Protein AF-A0AA96TWM5-F1 (afdb_monomer)

Solvent-accessible surface area (backbone atoms only — not comparable to full-atom values): 8538 Å² total; per-residue (Å²): 110,74,65,61,54,49,28,50,55,52,31,58,54,45,39,77,38,91,86,47,78,50,31,70,79,45,23,48,30,29,31,41,29,38,16,49,36,28,21,54,36,11,33,76,62,21,61,69,56,29,51,50,50,54,53,49,55,53,50,46,41,54,53,45,35,68,69,46,68,85,53,100,62,92,66,58,30,54,62,58,49,52,34,46,55,50,17,28,54,54,12,45,66,77,42,39,57,86,52,82,65,57,64,72,60,47,52,54,50,48,53,49,39,29,65,71,29,74,31,40,20,49,39,38,47,83,89,63,48,40,14,27,84,83,71,43,79,52,59,69,79,78,49,63,88,40,49,76,75,65,67,20,79,38,45,36,52,67,80,95

Nearest PDB structures (foldseek):
  8e0m-assembly2_D  TM=3.664E-01  e=4.716E+00  synthetic construct
  4nqf-assembly1_A  TM=2.781E-01  e=8.212E+00  Agrobacterium fabrum str. C58

Mean predicted aligned error: 4.67 Å

pLDDT: mean 90.27, std 11.4, range [46.06, 98.69]

Radius of gyration: 15.62 Å; Cα contacts (8 Å, |Δi|>4): 256; chains: 1; bounding box: 40×32×40 Å

Foldseek 3Di:
DVLLVVLVVVLCVVLPDPLFPSDCQQALSVLLSLLLSLLVCCQPPNLPVSLVVQVVVLVVLVVCLVVCLPPPDDRAAPVSSVQSNQSSVNSSVQHHHVRDDPSVRSSVVSSVCLLVLVGKGWDADPVGFFAAPVRHGDDPVNVRSHRDDRTDIGGSNDDD

Structure (mmCIF, N/CA/C/O backbone):
data_AF-A0AA96TWM5-F1
#
_entry.id   AF-A0AA96TWM5-F1
#
loop_
_atom_site.group_PDB
_atom_site.id
_atom_site.type_symbol
_atom_site.label_atom_id
_atom_site.label_alt_id
_atom_site.label_comp_id
_atom_site.label_asym_id
_atom_site.label_entity_id
_atom_site.label_seq_id
_atom_site.pdbx_PDB_ins_code
_atom_site.Cartn_x
_atom_site.Cartn_y
_atom_site.Cartn_z
_atom_site.occupancy
_atom_site.B_iso_or_equiv
_atom_site.auth_seq_id
_atom_site.auth_comp_id
_atom_site.auth_asym_id
_atom_site.auth_atom_id
_atom_site.pdbx_PDB_model_num
ATOM 1 N N . MET A 1 1 ? 6.027 6.472 15.497 1.00 57.47 1 MET A N 1
ATOM 2 C CA . MET A 1 1 ? 4.567 6.607 15.721 1.00 57.47 1 MET A CA 1
ATOM 3 C C . MET A 1 1 ? 3.986 5.203 15.829 1.00 57.47 1 MET A C 1
ATOM 5 O O . MET A 1 1 ? 4.030 4.487 14.838 1.00 57.47 1 MET A O 1
ATOM 9 N N . LEU A 1 2 ? 3.485 4.811 17.008 1.00 80.19 2 LEU A N 1
ATOM 10 C CA . LEU A 1 2 ? 3.032 3.442 17.329 1.00 80.19 2 LEU A CA 1
ATOM 11 C C . LEU A 1 2 ? 2.043 2.848 16.305 1.00 80.19 2 LEU A C 1
ATOM 13 O O . LEU A 1 2 ? 2.122 1.670 15.980 1.00 80.19 2 LEU A O 1
ATOM 17 N N . ILE A 1 3 ? 1.146 3.667 15.744 1.00 84.50 3 ILE A N 1
ATOM 18 C CA . ILE A 1 3 ? 0.136 3.213 14.768 1.00 84.50 3 ILE A CA 1
ATOM 19 C C . ILE A 1 3 ? 0.767 2.783 13.438 1.00 84.50 3 ILE A C 1
ATOM 21 O O . ILE A 1 3 ? 0.349 1.786 12.852 1.00 84.50 3 ILE A O 1
ATOM 25 N N . SER A 1 4 ? 1.770 3.520 12.954 1.00 85.56 4 SER A N 1
ATOM 26 C CA . SER A 1 4 ? 2.457 3.166 11.710 1.00 85.56 4 SER A CA 1
ATOM 27 C C . SER A 1 4 ? 3.207 1.847 11.874 1.00 85.56 4 SER A C 1
ATOM 29 O O . SER A 1 4 ? 3.055 0.957 11.047 1.00 85.56 4 SER A O 1
ATOM 31 N N . GLU A 1 5 ? 3.947 1.691 12.973 1.00 90.06 5 GLU A N 1
ATOM 32 C CA . GLU A 1 5 ? 4.677 0.458 13.291 1.00 90.06 5 GLU A CA 1
ATOM 33 C C . GLU A 1 5 ? 3.741 -0.749 13.408 1.00 90.06 5 GLU A C 1
ATOM 35 O O . GLU A 1 5 ? 3.995 -1.801 12.827 1.00 90.06 5 GLU A O 1
ATOM 40 N N . LYS A 1 6 ? 2.592 -0.567 14.061 1.00 92.62 6 LYS A N 1
ATOM 41 C CA . LYS A 1 6 ? 1.551 -1.589 14.156 1.00 92.62 6 LYS A CA 1
ATOM 42 C C . LYS A 1 6 ? 1.026 -2.032 12.787 1.00 92.62 6 LYS A C 1
ATOM 44 O O . LYS A 1 6 ? 0.859 -3.226 12.547 1.00 92.62 6 LYS A O 1
ATOM 49 N N . ALA A 1 7 ? 0.782 -1.089 11.874 1.00 93.56 7 ALA A N 1
ATOM 50 C CA . ALA A 1 7 ? 0.343 -1.418 10.520 1.00 93.56 7 ALA A CA 1
ATOM 51 C C . ALA A 1 7 ? 1.401 -2.233 9.755 1.00 93.56 7 ALA A C 1
ATOM 53 O O . ALA A 1 7 ? 1.039 -3.173 9.048 1.00 93.56 7 ALA A O 1
ATOM 54 N N . TYR A 1 8 ? 2.692 -1.928 9.943 1.00 93.00 8 TYR A N 1
ATOM 55 C CA . TYR A 1 8 ? 3.791 -2.737 9.404 1.00 93.00 8 TYR A CA 1
ATOM 56 C C . TYR A 1 8 ? 3.812 -4.147 9.998 1.00 93.00 8 TYR A C 1
ATOM 58 O O . TYR A 1 8 ? 3.797 -5.111 9.242 1.00 93.00 8 TYR A O 1
ATOM 66 N N . GLN A 1 9 ? 3.762 -4.286 11.325 1.00 95.62 9 GLN A N 1
ATOM 67 C CA . GLN A 1 9 ? 3.790 -5.593 11.997 1.00 95.62 9 GLN A CA 1
ATOM 68 C C . GLN A 1 9 ? 2.645 -6.512 11.539 1.00 95.62 9 GLN A C 1
ATOM 70 O O . GLN A 1 9 ? 2.841 -7.710 11.311 1.00 95.62 9 GLN A O 1
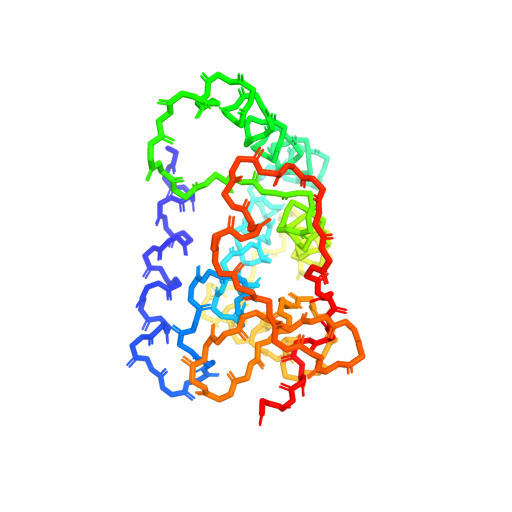ATOM 75 N N . ILE A 1 10 ? 1.444 -5.953 11.368 1.00 96.38 10 ILE A N 1
ATOM 76 C CA . ILE A 1 10 ? 0.279 -6.703 10.886 1.00 96.38 10 ILE A CA 1
ATOM 77 C C . ILE A 1 10 ? 0.445 -7.070 9.408 1.00 96.38 10 ILE A C 1
ATOM 79 O O . ILE A 1 10 ? 0.197 -8.219 9.043 1.00 96.38 10 ILE A O 1
ATOM 83 N N . ALA A 1 11 ? 0.920 -6.150 8.563 1.00 96.38 11 ALA A N 1
ATOM 84 C CA . ALA A 1 11 ? 1.203 -6.448 7.160 1.00 96.38 11 ALA A CA 1
ATOM 85 C C . ALA A 1 11 ? 2.287 -7.533 7.004 1.00 96.38 11 ALA A C 1
ATOM 87 O O . ALA A 1 11 ? 2.108 -8.460 6.215 1.00 96.38 11 ALA A O 1
ATOM 88 N N . ASP A 1 12 ? 3.356 -7.483 7.801 1.00 95.56 12 ASP A N 1
ATOM 89 C CA . ASP A 1 12 ? 4.423 -8.491 7.824 1.00 95.56 12 ASP A CA 1
ATOM 90 C C . ASP A 1 12 ? 3.920 -9.858 8.292 1.00 95.56 12 ASP A C 1
ATOM 92 O O . ASP A 1 12 ? 4.376 -10.896 7.808 1.00 95.56 12 ASP A O 1
ATOM 96 N N . SER A 1 13 ? 2.957 -9.872 9.213 1.00 96.81 13 SER A N 1
ATOM 97 C CA . SER A 1 13 ? 2.291 -11.101 9.641 1.00 96.81 13 SER A CA 1
ATOM 98 C C . SER A 1 13 ? 1.422 -11.675 8.520 1.00 96.81 13 SER A C 1
ATOM 100 O O . SER A 1 13 ? 1.516 -12.865 8.229 1.00 96.81 13 SER A O 1
ATOM 102 N N . ILE A 1 14 ? 0.639 -10.838 7.829 1.00 96.25 14 ILE A N 1
ATOM 103 C CA . ILE A 1 14 ? -0.200 -11.262 6.696 1.00 96.25 14 ILE A CA 1
ATOM 104 C C . ILE A 1 14 ? 0.648 -11.755 5.526 1.00 96.25 14 ILE A C 1
ATOM 106 O O . ILE A 1 14 ? 0.294 -12.758 4.910 1.00 96.25 14 ILE A O 1
ATOM 110 N N . LYS A 1 15 ? 1.791 -11.117 5.257 1.00 96.62 15 LYS A N 1
ATOM 111 C CA . LYS A 1 15 ? 2.750 -11.526 4.221 1.00 96.62 15 LYS A CA 1
ATOM 112 C C . LYS A 1 15 ? 3.192 -12.986 4.361 1.00 96.62 15 LYS A C 1
ATOM 114 O O . LYS A 1 15 ? 3.473 -13.636 3.361 1.00 96.62 15 LYS A O 1
ATOM 119 N N . LYS A 1 16 ? 3.267 -13.499 5.594 1.00 96.81 16 LYS A N 1
ATOM 120 C CA . LYS A 1 16 ? 3.652 -14.889 5.900 1.00 96.81 16 LYS A CA 1
ATOM 121 C C . LYS A 1 16 ? 2.502 -15.886 5.727 1.00 96.81 16 LYS A C 1
ATOM 123 O O . LYS A 1 16 ? 2.704 -17.082 5.908 1.00 96.81 16 LYS A O 1
ATOM 128 N N . THR A 1 17 ? 1.300 -15.410 5.414 1.00 95.88 17 THR A N 1
ATOM 129 C CA . THR A 1 17 ? 0.103 -16.233 5.225 1.00 95.88 17 THR A CA 1
ATOM 130 C C . THR A 1 17 ? -0.267 -16.322 3.743 1.00 95.88 17 THR A C 1
ATOM 132 O O . THR A 1 17 ? 0.071 -15.421 2.977 1.00 95.88 17 THR A O 1
ATOM 135 N N . PRO A 1 18 ? -1.034 -17.343 3.324 1.00 94.94 18 PRO A N 1
ATOM 136 C CA . PRO A 1 18 ? -1.528 -17.446 1.950 1.00 94.94 18 PRO A CA 1
ATOM 137 C C . PRO A 1 18 ? -2.733 -16.528 1.657 1.00 94.94 18 PRO A C 1
ATOM 139 O O . PRO A 1 18 ? -3.382 -16.690 0.629 1.00 94.94 18 PRO A O 1
ATOM 142 N N . LEU A 1 19 ? -3.083 -15.599 2.560 1.00 95.25 19 LEU A N 1
ATOM 143 C CA . LEU A 1 19 ? -4.259 -14.735 2.408 1.00 95.25 19 LEU A CA 1
ATOM 144 C C . LEU A 1 19 ? -4.083 -13.646 1.347 1.00 95.25 19 LEU A C 1
ATOM 146 O O . LEU A 1 19 ? -5.072 -13.095 0.899 1.00 95.25 19 LEU A O 1
ATOM 150 N N . LEU A 1 20 ? -2.858 -13.276 0.987 1.00 96.50 20 LEU A N 1
ATOM 151 C CA . LEU A 1 20 ? -2.574 -12.266 -0.034 1.00 96.50 20 LEU A CA 1
ATOM 152 C C . LEU A 1 20 ? -1.393 -12.736 -0.891 1.00 96.50 20 LEU A C 1
ATOM 154 O O . LEU A 1 20 ? -0.765 -13.752 -0.605 1.00 96.50 20 LEU A O 1
ATOM 158 N N . ASP A 1 21 ? -1.055 -11.971 -1.924 1.00 94.56 21 ASP A N 1
ATOM 159 C CA . ASP A 1 21 ? 0.004 -12.294 -2.892 1.00 94.56 21 ASP A CA 1
ATOM 160 C C . ASP A 1 21 ? 1.456 -12.289 -2.359 1.00 94.56 21 ASP A C 1
ATOM 162 O O . ASP A 1 21 ? 2.388 -12.473 -3.144 1.00 94.56 21 ASP A O 1
ATOM 166 N N . GLY A 1 22 ? 1.668 -12.044 -1.060 1.00 95.06 22 GLY A N 1
ATOM 167 C CA . GLY A 1 22 ? 2.988 -11.995 -0.415 1.00 95.06 22 GLY A CA 1
ATOM 168 C C . GLY A 1 22 ? 3.872 -10.801 -0.814 1.00 95.06 22 GLY A C 1
ATOM 169 O O . GLY A 1 22 ? 4.994 -10.665 -0.314 1.00 95.06 22 GLY A O 1
ATOM 170 N N . ASP A 1 23 ? 3.395 -9.917 -1.692 1.00 94.00 23 ASP A N 1
ATOM 171 C CA . ASP A 1 23 ? 4.189 -8.855 -2.303 1.00 94.00 23 ASP A CA 1
ATOM 172 C C . ASP A 1 23 ? 4.006 -7.525 -1.560 1.00 94.00 23 ASP A C 1
ATOM 174 O O . ASP A 1 23 ? 3.030 -6.789 -1.726 1.00 94.00 23 ASP A O 1
ATOM 178 N N . ALA A 1 24 ? 4.991 -7.228 -0.713 1.00 94.12 24 ALA A N 1
ATOM 179 C CA . ALA A 1 24 ? 5.021 -6.046 0.143 1.00 94.12 24 ALA A CA 1
ATOM 180 C C . ALA A 1 24 ? 5.500 -4.766 -0.568 1.00 94.12 24 ALA A C 1
ATOM 182 O O . ALA A 1 24 ? 5.673 -3.750 0.096 1.00 94.12 24 ALA A O 1
ATOM 183 N N . SER A 1 25 ? 5.755 -4.801 -1.883 1.00 91.94 25 SER A N 1
ATOM 184 C CA . SER A 1 25 ? 6.215 -3.631 -2.639 1.00 91.94 25 SER A CA 1
ATOM 185 C C . SER A 1 25 ? 5.439 -3.491 -3.945 1.00 91.94 25 SER A C 1
ATOM 187 O O . SER A 1 25 ? 5.850 -3.971 -5.003 1.00 91.94 25 SER A O 1
ATOM 189 N N . GLY A 1 26 ? 4.291 -2.827 -3.881 1.00 93.50 26 GLY A N 1
ATOM 190 C CA . GLY A 1 26 ? 3.367 -2.664 -4.998 1.00 93.50 26 GLY A CA 1
ATOM 191 C C . GLY A 1 26 ? 2.343 -3.788 -5.159 1.00 93.50 26 GLY A C 1
ATOM 192 O O . GLY A 1 26 ? 1.559 -3.727 -6.099 1.00 93.50 26 GLY A O 1
ATOM 193 N N . GLY A 1 27 ? 2.345 -4.813 -4.305 1.00 96.06 27 GLY A N 1
ATOM 194 C CA . GLY A 1 27 ? 1.390 -5.924 -4.356 1.00 96.06 27 GLY A CA 1
ATOM 195 C C . GLY A 1 27 ? 0.193 -5.765 -3.421 1.00 96.06 27 GLY A C 1
ATOM 196 O O . GLY A 1 27 ? -0.063 -4.693 -2.869 1.00 96.06 27 GLY A O 1
ATOM 197 N N . GLN A 1 28 ? -0.557 -6.850 -3.225 1.00 98.00 28 GLN A N 1
ATOM 198 C CA . GLN A 1 28 ? -1.728 -6.858 -2.345 1.00 98.00 28 GLN A CA 1
ATOM 199 C C . GLN A 1 28 ? -1.360 -6.620 -0.877 1.00 98.00 28 GLN A C 1
ATOM 201 O O . GLN A 1 28 ? -2.104 -5.935 -0.178 1.00 98.00 28 GLN A O 1
ATOM 206 N N . VAL A 1 29 ? -0.225 -7.147 -0.405 1.00 97.75 29 VAL A N 1
ATOM 207 C CA . VAL A 1 29 ? 0.251 -6.895 0.972 1.00 97.75 29 VAL A CA 1
ATOM 208 C C . VAL A 1 29 ? 0.555 -5.412 1.178 1.00 97.75 29 VAL A C 1
ATOM 210 O O . VAL A 1 29 ? 0.236 -4.846 2.223 1.00 97.75 29 VAL A O 1
ATOM 213 N N . ASP A 1 30 ? 1.127 -4.763 0.166 1.00 97.19 30 ASP A N 1
ATOM 214 C CA . ASP A 1 30 ? 1.395 -3.331 0.214 1.00 97.19 30 ASP A CA 1
ATOM 215 C C . ASP A 1 30 ? 0.097 -2.509 0.226 1.00 97.19 30 ASP A C 1
ATOM 217 O O . ASP A 1 30 ? -0.124 -1.655 1.087 1.00 97.19 30 ASP A O 1
ATOM 221 N N . ALA A 1 31 ? -0.837 -2.856 -0.663 1.00 98.19 31 ALA A N 1
ATOM 222 C CA . ALA A 1 31 ? -2.160 -2.248 -0.700 1.00 98.19 31 ALA A CA 1
ATOM 223 C C . ALA A 1 31 ? -2.913 -2.405 0.634 1.00 98.19 31 ALA A C 1
ATOM 225 O O . ALA A 1 31 ? -3.513 -1.442 1.125 1.00 98.19 31 ALA A O 1
ATOM 226 N N . PHE A 1 32 ? -2.830 -3.590 1.252 1.00 98.56 32 PHE A N 1
ATOM 227 C CA . PHE A 1 32 ? -3.358 -3.856 2.587 1.00 98.56 32 PHE A CA 1
ATOM 228 C C . PHE A 1 32 ? -2.763 -2.897 3.613 1.00 98.56 32 PHE A C 1
ATOM 230 O O . PHE A 1 32 ? -3.514 -2.239 4.330 1.00 98.56 32 PHE A O 1
ATOM 237 N N . ARG A 1 33 ? -1.430 -2.793 3.669 1.00 97.88 33 ARG A N 1
ATOM 238 C CA . ARG A 1 33 ? -0.708 -1.967 4.644 1.00 97.88 33 ARG A CA 1
ATOM 239 C C . ARG A 1 33 ? -1.188 -0.518 4.608 1.00 97.88 33 ARG A C 1
ATOM 241 O O . ARG A 1 33 ? -1.543 0.025 5.653 1.00 97.88 33 ARG A O 1
ATOM 248 N N . HIS A 1 34 ? -1.268 0.071 3.416 1.00 97.88 34 HIS A N 1
ATOM 249 C CA . HIS A 1 34 ? -1.725 1.449 3.222 1.00 97.88 34 HIS A CA 1
ATOM 250 C C . HIS A 1 34 ? -3.191 1.650 3.632 1.00 97.88 34 HIS A C 1
ATOM 252 O O . HIS A 1 34 ? -3.507 2.535 4.432 1.00 97.88 34 HIS A O 1
ATOM 258 N N . ALA A 1 35 ? -4.100 0.796 3.156 1.00 98.38 35 ALA A N 1
ATOM 259 C CA . ALA A 1 35 ? -5.515 0.924 3.496 1.00 98.38 35 ALA A CA 1
ATOM 260 C C . ALA A 1 35 ? -5.783 0.685 4.993 1.00 98.38 35 ALA A C 1
ATOM 262 O O . ALA A 1 35 ? -6.536 1.429 5.624 1.00 98.38 35 ALA A O 1
ATOM 263 N N . PHE A 1 36 ? -5.143 -0.320 5.584 1.00 98.12 36 PHE A N 1
ATOM 264 C CA . PHE A 1 36 ? -5.287 -0.654 6.997 1.00 98.12 36 PHE A CA 1
ATOM 265 C C . PHE A 1 36 ? -4.726 0.443 7.909 1.00 98.12 36 PHE A C 1
ATOM 267 O O . PHE A 1 36 ? -5.395 0.860 8.858 1.00 98.12 36 PHE A O 1
ATOM 274 N N . TRP A 1 37 ? -3.546 0.978 7.581 1.00 97.50 37 TRP A N 1
ATOM 275 C CA . TRP A 1 37 ? -2.951 2.107 8.294 1.00 97.50 37 TRP A CA 1
ATOM 276 C C . TRP A 1 37 ? -3.899 3.309 8.342 1.00 97.50 37 TRP A C 1
ATOM 278 O O . TRP A 1 37 ? -4.192 3.840 9.417 1.00 97.50 37 TRP A O 1
ATOM 288 N N . MET A 1 38 ? -4.455 3.695 7.192 1.00 97.38 38 MET A N 1
ATOM 289 C CA . MET A 1 38 ? -5.372 4.831 7.107 1.00 97.38 38 MET A CA 1
ATOM 290 C C . MET A 1 38 ? -6.707 4.584 7.806 1.00 97.38 38 MET A C 1
ATOM 292 O O . MET A 1 38 ? -7.298 5.514 8.364 1.00 97.38 38 MET A O 1
ATOM 296 N N . ALA A 1 39 ? -7.172 3.337 7.811 1.00 96.88 39 ALA A N 1
ATOM 297 C CA . ALA A 1 39 ? -8.377 2.950 8.516 1.00 96.88 39 ALA A CA 1
ATOM 298 C C . ALA A 1 39 ? -8.218 3.083 10.040 1.00 96.88 39 ALA A C 1
ATOM 300 O O . ALA A 1 39 ? -9.094 3.681 10.673 1.00 96.88 39 ALA A O 1
ATOM 301 N N . ILE A 1 40 ? -7.101 2.618 10.620 1.00 95.38 40 ILE A N 1
ATOM 302 C CA . ILE A 1 40 ? -6.807 2.807 12.053 1.00 95.38 40 ILE A CA 1
ATOM 303 C C . ILE A 1 40 ? -6.649 4.295 12.366 1.00 95.38 40 ILE A C 1
ATOM 305 O O . ILE A 1 40 ? -7.300 4.798 13.278 1.00 95.38 40 ILE A O 1
ATOM 309 N N . LEU A 1 41 ? -5.863 5.034 11.575 1.00 95.06 41 LEU A N 1
ATOM 310 C CA . LEU A 1 41 ? -5.685 6.474 11.783 1.00 95.06 41 LEU A CA 1
ATOM 311 C C . LEU A 1 41 ? -7.021 7.226 11.803 1.00 95.06 41 LEU A C 1
ATOM 313 O O . LEU A 1 41 ? -7.218 8.115 12.628 1.00 95.06 41 LEU A O 1
ATOM 317 N N . ARG A 1 42 ? -7.970 6.878 10.926 1.00 95.62 42 ARG A N 1
ATOM 318 C CA . ARG A 1 42 ? -9.290 7.522 10.933 1.00 95.62 42 ARG A CA 1
ATOM 319 C C . ARG A 1 42 ? -10.090 7.222 12.207 1.00 95.62 42 ARG A C 1
ATOM 321 O O . ARG A 1 42 ? -10.864 8.099 12.600 1.00 95.62 42 ARG A O 1
ATOM 328 N N . GLN A 1 43 ? -9.937 6.050 12.833 1.00 94.19 43 GLN A N 1
ATOM 329 C CA . GLN A 1 43 ? -10.599 5.752 14.114 1.00 94.19 43 GLN A CA 1
ATOM 330 C C . GLN A 1 43 ? -10.077 6.671 15.224 1.00 94.19 43 GLN A C 1
ATOM 332 O O . GLN A 1 43 ? -10.886 7.246 15.949 1.00 94.19 43 GLN A O 1
ATOM 337 N N . GLU A 1 44 ? -8.761 6.892 15.256 1.00 92.62 44 GLU A N 1
ATOM 338 C CA . GLU A 1 44 ? -8.066 7.674 16.286 1.00 92.62 44 GLU A CA 1
ATOM 339 C C . GLU A 1 44 ? -8.241 9.191 16.105 1.00 92.62 44 GLU A C 1
ATOM 341 O O . GLU A 1 44 ? -8.786 9.902 16.951 1.00 92.62 44 GLU A O 1
ATOM 346 N N . ILE A 1 45 ? -7.799 9.717 14.958 1.00 94.19 45 ILE A N 1
ATOM 347 C CA . ILE A 1 45 ? -7.641 11.165 14.739 1.00 94.19 45 ILE A CA 1
ATOM 348 C C . ILE A 1 45 ? -8.681 11.747 13.775 1.00 94.19 45 ILE A C 1
ATOM 350 O O . ILE A 1 45 ? -8.736 12.956 13.551 1.00 94.19 45 ILE A O 1
ATOM 354 N N . GLY A 1 46 ? -9.564 10.907 13.231 1.00 95.31 46 GLY A N 1
ATOM 355 C CA . GLY A 1 46 ? -10.598 11.316 12.286 1.00 95.31 46 GLY A CA 1
ATOM 356 C C . GLY A 1 46 ? -10.095 11.516 10.855 1.00 95.31 46 GLY A C 1
ATOM 357 O O . GLY A 1 46 ? -8.902 11.516 10.559 1.00 95.31 46 GLY A O 1
ATOM 358 N N . LYS A 1 47 ? -11.047 11.677 9.926 1.00 95.81 47 LYS A N 1
ATOM 359 C CA . LYS A 1 47 ? -10.795 11.618 8.475 1.00 95.81 47 LYS A CA 1
ATOM 360 C C . LYS A 1 47 ? -9.820 12.692 7.987 1.00 95.81 47 LYS A C 1
ATOM 362 O O . LYS A 1 47 ? -8.910 12.378 7.230 1.00 95.81 47 LYS A O 1
ATOM 367 N N . THR A 1 48 ? -10.015 13.948 8.390 1.00 96.12 48 THR A N 1
ATOM 368 C CA . THR A 1 48 ? -9.221 15.079 7.882 1.00 96.12 48 THR A CA 1
ATOM 369 C C . THR A 1 48 ? -7.765 14.996 8.332 1.00 96.12 48 THR A C 1
ATOM 371 O O . THR A 1 48 ? -6.867 15.128 7.502 1.00 96.12 48 THR A O 1
ATOM 374 N N . ALA A 1 49 ? -7.530 14.721 9.619 1.00 95.44 49 ALA A N 1
ATOM 375 C CA . ALA A 1 49 ? -6.184 14.601 10.169 1.00 95.44 49 ALA A CA 1
ATOM 376 C C . ALA A 1 49 ? -5.454 13.378 9.595 1.00 95.44 49 ALA A C 1
ATOM 378 O O . ALA A 1 49 ? -4.335 13.517 9.105 1.00 95.44 49 ALA A O 1
ATOM 379 N N . ALA A 1 50 ? -6.123 12.219 9.543 1.00 95.75 50 ALA A N 1
ATOM 380 C CA . ALA A 1 50 ? -5.576 11.011 8.930 1.00 95.75 50 ALA A CA 1
ATOM 381 C C . ALA A 1 50 ? -5.198 11.243 7.461 1.00 95.75 50 ALA A C 1
ATOM 383 O O . ALA A 1 50 ? -4.070 10.968 7.063 1.00 95.75 50 ALA A O 1
ATOM 384 N N . ARG A 1 51 ? -6.096 11.836 6.661 1.00 96.25 51 ARG A N 1
ATOM 385 C CA . ARG A 1 51 ? -5.826 12.171 5.253 1.00 96.25 51 ARG A CA 1
ATOM 386 C C . ARG A 1 51 ? -4.624 13.096 5.088 1.00 96.25 51 ARG A C 1
ATOM 388 O O . ARG A 1 51 ? -3.819 12.888 4.184 1.00 96.25 51 ARG A O 1
ATOM 395 N N . SER A 1 52 ? -4.525 14.130 5.922 1.00 95.19 52 SER A N 1
ATOM 396 C CA . SER A 1 52 ? -3.398 15.066 5.888 1.00 95.19 52 SER A CA 1
ATOM 397 C C . SER A 1 52 ? -2.076 14.348 6.168 1.00 95.19 52 SER A C 1
ATOM 399 O O . SER A 1 52 ? -1.112 14.515 5.420 1.00 95.19 52 SER A O 1
ATOM 401 N N . LEU A 1 53 ? -2.063 13.477 7.183 1.00 93.31 53 LEU A N 1
ATOM 402 C CA . LEU A 1 53 ? -0.895 12.681 7.551 1.00 93.31 53 LEU A CA 1
ATOM 403 C C . LEU A 1 53 ? -0.468 11.736 6.419 1.00 93.31 53 LEU A C 1
ATOM 405 O O . LEU A 1 53 ? 0.701 11.747 6.036 1.00 93.31 53 LEU A O 1
ATOM 409 N N . GLY A 1 54 ? -1.413 10.999 5.824 1.00 91.25 54 GLY A N 1
ATOM 410 C CA . GLY A 1 54 ? -1.148 10.124 4.678 1.00 91.25 54 GLY A CA 1
ATOM 411 C C . GLY A 1 54 ? -0.536 10.880 3.496 1.00 91.25 54 GLY A C 1
ATOM 412 O O . GLY A 1 54 ? 0.502 10.490 2.974 1.00 91.25 54 GLY A O 1
ATOM 413 N N . LYS A 1 55 ? -1.101 12.037 3.126 1.00 91.56 55 LYS A N 1
ATOM 414 C CA . LYS A 1 55 ? -0.538 12.885 2.057 1.00 91.56 55 LYS A CA 1
ATOM 415 C C . LYS A 1 55 ? 0.860 13.412 2.383 1.00 91.56 55 LYS A C 1
ATOM 417 O O . LYS A 1 55 ? 1.678 13.558 1.476 1.00 91.56 55 LYS A O 1
ATOM 422 N N . SER A 1 56 ? 1.131 13.737 3.647 1.00 89.19 56 SER A N 1
ATOM 423 C CA . SER A 1 56 ? 2.456 14.195 4.071 1.00 89.19 56 SER A CA 1
ATOM 424 C C . SER A 1 56 ? 3.500 13.089 3.939 1.00 89.19 56 SER A C 1
ATOM 426 O O . SER A 1 56 ? 4.589 13.364 3.439 1.00 89.19 56 SER A O 1
ATOM 428 N N . HIS A 1 57 ? 3.152 11.858 4.327 1.00 84.62 57 HIS A N 1
ATOM 429 C CA . HIS A 1 57 ? 4.024 10.691 4.188 1.00 84.62 57 HIS A CA 1
ATOM 430 C C . HIS A 1 57 ? 4.398 10.451 2.717 1.00 84.62 57 HIS A C 1
ATOM 432 O O . HIS A 1 57 ? 5.574 10.388 2.370 1.00 84.62 57 HIS A O 1
ATOM 438 N N . GLU A 1 58 ? 3.415 10.493 1.814 1.00 83.94 58 GLU A N 1
ATOM 439 C CA . GLU A 1 58 ? 3.688 10.335 0.380 1.00 83.94 58 GLU A CA 1
ATOM 440 C C . GLU A 1 58 ? 4.484 11.499 -0.234 1.00 83.94 58 GLU A C 1
ATOM 442 O O . GLU A 1 58 ? 5.274 11.329 -1.165 1.00 83.94 58 GLU A O 1
ATOM 447 N N . LYS A 1 59 ? 4.329 12.718 0.291 1.00 82.44 59 LYS A N 1
ATOM 448 C CA . LYS A 1 59 ? 5.127 13.873 -0.148 1.00 82.44 59 LYS A CA 1
ATOM 449 C C . LYS A 1 59 ? 6.582 13.773 0.310 1.00 82.44 59 LYS A C 1
ATOM 451 O O . LYS A 1 59 ? 7.473 14.289 -0.372 1.00 82.44 59 LYS A O 1
ATOM 456 N N . GLU A 1 60 ? 6.828 13.146 1.455 1.00 77.81 60 GLU A N 1
ATOM 457 C CA . GLU A 1 60 ? 8.174 12.854 1.934 1.00 77.81 60 GLU A CA 1
ATOM 458 C C . GLU A 1 60 ? 8.890 11.891 0.987 1.00 77.81 60 GLU A C 1
ATOM 460 O O . GLU A 1 60 ? 10.012 12.193 0.592 1.00 77.81 60 GLU A O 1
ATOM 465 N N . ASN A 1 61 ? 8.202 10.862 0.481 1.00 73.44 61 ASN A N 1
ATOM 466 C CA . ASN A 1 61 ? 8.737 9.951 -0.539 1.00 73.44 61 ASN A CA 1
ATOM 467 C C . ASN A 1 61 ? 9.272 10.705 -1.772 1.00 73.44 61 ASN A C 1
ATOM 469 O O . ASN A 1 61 ? 10.382 10.439 -2.237 1.00 73.44 61 ASN A O 1
ATOM 473 N N . TYR A 1 62 ? 8.552 11.724 -2.257 1.00 74.56 62 T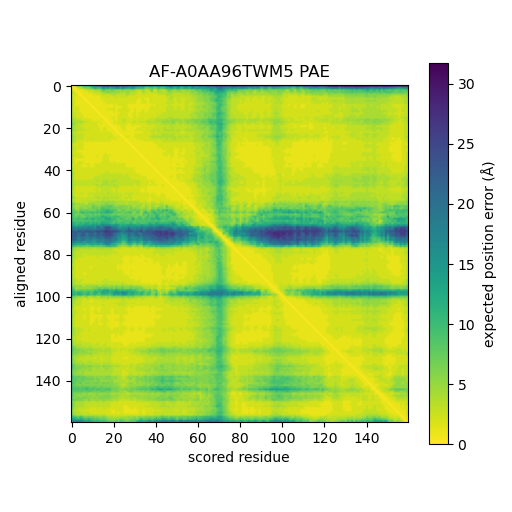YR A N 1
ATOM 474 C CA . TYR A 1 62 ? 9.026 12.571 -3.361 1.00 74.56 62 TYR A CA 1
ATOM 475 C C . TYR A 1 62 ? 10.236 13.447 -2.988 1.00 74.56 62 TYR A C 1
ATOM 477 O O . TYR A 1 62 ? 11.134 13.673 -3.804 1.00 74.56 62 TYR A O 1
ATOM 485 N N . ARG A 1 63 ? 10.285 13.965 -1.755 1.00 74.50 63 ARG A N 1
ATOM 486 C CA . ARG A 1 63 ? 11.444 14.728 -1.260 1.00 74.50 63 ARG A CA 1
ATOM 487 C C . ARG A 1 63 ? 12.672 13.829 -1.124 1.00 74.50 63 ARG A C 1
ATOM 489 O O . ARG A 1 63 ? 13.757 14.264 -1.503 1.00 74.50 63 ARG A O 1
ATOM 496 N N . THR A 1 64 ? 12.495 12.599 -0.653 1.00 69.50 64 THR A N 1
ATOM 497 C CA . THR A 1 64 ? 13.537 11.571 -0.592 1.00 69.50 64 THR A CA 1
ATOM 498 C C . THR A 1 64 ? 14.014 11.213 -1.993 1.00 69.50 64 THR A C 1
ATOM 500 O O . THR A 1 64 ? 15.208 11.304 -2.233 1.00 69.50 64 THR A O 1
ATOM 503 N N . TYR A 1 65 ? 13.117 10.979 -2.965 1.00 70.31 65 TYR A N 1
ATOM 504 C CA . TYR A 1 65 ? 13.495 10.807 -4.379 1.00 70.31 65 TYR A CA 1
ATOM 505 C C . TYR A 1 65 ? 14.402 11.945 -4.878 1.00 70.31 65 TYR A C 1
ATOM 507 O O . TYR A 1 65 ? 15.425 11.704 -5.516 1.00 70.31 65 TYR A O 1
ATOM 515 N N . LYS A 1 66 ? 14.058 13.204 -4.568 1.00 67.75 66 LYS A N 1
ATOM 516 C CA . LYS A 1 66 ? 14.867 14.361 -4.981 1.00 67.75 66 LYS A CA 1
ATOM 517 C C . LYS A 1 66 ? 16.251 14.399 -4.337 1.00 67.75 66 LYS A C 1
ATOM 519 O O . LYS A 1 66 ? 17.182 14.854 -4.996 1.00 67.75 66 LYS A O 1
ATOM 524 N N . LYS A 1 67 ? 16.372 13.973 -3.077 1.00 67.81 67 LYS A N 1
ATOM 525 C CA . LYS A 1 67 ? 17.632 13.970 -2.316 1.00 67.81 67 LYS A CA 1
ATOM 526 C C . LYS A 1 67 ? 18.514 12.769 -2.670 1.00 67.81 67 LYS A C 1
ATOM 528 O O . LYS A 1 67 ? 19.706 12.938 -2.881 1.00 67.81 67 LYS A O 1
ATOM 533 N N . SER A 1 68 ? 17.916 11.590 -2.817 1.00 61.38 68 SER A N 1
ATOM 534 C CA . SER A 1 68 ? 18.581 10.306 -3.063 1.00 61.38 68 SER A CA 1
ATOM 535 C C . SER A 1 68 ? 18.839 10.018 -4.546 1.00 61.38 68 SER A C 1
ATOM 537 O O . SER A 1 68 ? 19.099 8.876 -4.909 1.00 61.38 68 SER A O 1
ATOM 539 N N . LYS A 1 69 ? 18.828 11.037 -5.424 1.00 55.12 69 LYS A N 1
ATOM 540 C CA . LYS A 1 69 ? 19.203 10.893 -6.850 1.00 55.12 69 LYS A CA 1
ATOM 541 C C . LYS A 1 69 ? 20.596 10.274 -7.065 1.00 55.12 69 LYS A C 1
ATOM 543 O O . LYS A 1 69 ? 20.895 9.865 -8.183 1.00 55.12 69 LYS A O 1
ATOM 548 N N . LEU A 1 70 ? 21.429 10.255 -6.025 1.00 49.72 70 LEU A N 1
ATOM 549 C CA . LEU A 1 70 ? 22.826 9.829 -6.041 1.00 49.72 70 LEU A CA 1
ATOM 550 C C . LEU A 1 70 ? 23.073 8.477 -5.346 1.00 49.72 70 LEU A C 1
ATOM 552 O O . LEU A 1 70 ? 24.212 8.025 -5.345 1.00 49.72 70 LEU A O 1
ATOM 556 N N . GLU A 1 71 ? 22.052 7.828 -4.772 1.00 46.66 71 GLU A N 1
ATOM 557 C CA . GLU A 1 71 ? 22.216 6.557 -4.047 1.00 46.66 71 GLU A CA 1
ATOM 558 C C . GLU A 1 71 ? 21.540 5.383 -4.770 1.00 46.66 71 GLU A C 1
ATOM 560 O O . GLU A 1 71 ? 20.456 5.514 -5.340 1.00 46.66 71 GLU A O 1
ATOM 565 N N . ASP A 1 72 ? 22.167 4.205 -4.703 1.00 46.06 72 ASP A N 1
ATOM 566 C 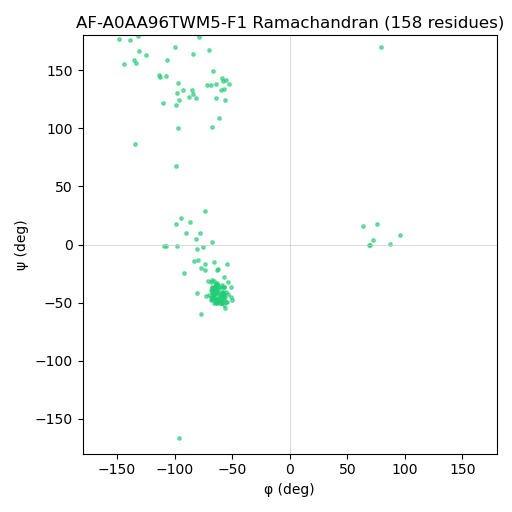CA . ASP A 1 72 ? 21.734 2.938 -5.320 1.00 46.06 72 ASP A CA 1
ATOM 567 C C . ASP A 1 72 ? 20.526 2.273 -4.620 1.00 46.06 72 ASP A C 1
ATOM 569 O O . ASP A 1 72 ? 20.351 1.054 -4.647 1.00 46.06 72 ASP A O 1
ATOM 573 N N . GLY A 1 73 ? 19.666 3.075 -3.992 1.00 49.69 73 GLY A N 1
ATOM 574 C CA . GLY A 1 73 ? 18.480 2.617 -3.273 1.00 49.69 73 GLY A CA 1
ATOM 575 C C . GLY A 1 73 ? 17.253 2.396 -4.163 1.00 49.69 73 GLY A C 1
ATOM 576 O O . GLY A 1 73 ? 17.149 2.896 -5.286 1.00 49.69 73 GLY A O 1
ATOM 577 N N . VAL A 1 74 ? 16.267 1.669 -3.627 1.00 53.78 74 VAL A N 1
ATOM 578 C CA . VAL A 1 74 ? 14.916 1.591 -4.202 1.00 53.78 74 VAL A CA 1
ATOM 579 C C . VAL A 1 74 ? 14.267 2.963 -4.052 1.00 53.78 74 VAL A C 1
ATOM 581 O O . VAL A 1 74 ? 13.830 3.344 -2.969 1.00 53.78 74 VAL A O 1
ATOM 584 N N . VAL A 1 75 ? 14.248 3.737 -5.134 1.00 63.78 75 VAL A N 1
ATOM 585 C CA . VAL A 1 75 ? 13.718 5.099 -5.097 1.00 63.78 75 VAL A CA 1
ATOM 586 C C . VAL A 1 75 ? 12.198 5.069 -5.289 1.00 63.78 75 VAL A C 1
ATOM 588 O O . VAL A 1 75 ? 11.729 4.404 -6.219 1.00 63.78 75 VAL A O 1
ATOM 591 N N . PRO A 1 76 ? 11.418 5.788 -4.461 1.00 70.81 76 PRO A N 1
ATOM 592 C CA . PRO A 1 76 ? 9.994 5.970 -4.702 1.00 70.81 76 PRO A CA 1
ATOM 593 C C . PRO A 1 76 ? 9.738 6.552 -6.092 1.00 70.81 76 PRO A C 1
ATOM 595 O O . PRO A 1 76 ? 10.467 7.438 -6.550 1.00 70.81 76 PRO A O 1
ATOM 598 N N . ASP A 1 77 ? 8.685 6.075 -6.749 1.00 84.38 77 ASP A N 1
ATOM 599 C CA . ASP A 1 77 ? 8.269 6.556 -8.062 1.00 84.38 77 ASP A CA 1
ATOM 600 C C . ASP A 1 77 ? 6.807 7.016 -8.062 1.00 84.38 77 ASP A C 1
ATOM 602 O O . ASP A 1 77 ? 6.021 6.702 -7.166 1.00 84.38 77 ASP A O 1
ATOM 606 N N . LYS A 1 78 ? 6.437 7.777 -9.094 1.00 89.56 78 LYS A N 1
ATOM 607 C CA . LYS A 1 78 ? 5.113 8.390 -9.232 1.00 89.56 78 LYS A CA 1
ATOM 608 C C . LYS A 1 78 ? 3.984 7.361 -9.234 1.00 89.56 78 LYS A C 1
ATOM 610 O O . LYS A 1 78 ? 2.895 7.659 -8.742 1.00 89.56 78 LYS A O 1
ATOM 615 N N . ILE A 1 79 ? 4.215 6.181 -9.806 1.00 92.38 79 ILE A N 1
ATOM 616 C CA . ILE A 1 79 ? 3.203 5.131 -9.914 1.00 92.38 79 ILE A CA 1
ATOM 617 C C . ILE A 1 79 ? 2.955 4.498 -8.544 1.00 92.38 79 ILE A C 1
ATOM 619 O O . ILE A 1 79 ? 1.795 4.367 -8.157 1.00 92.38 79 ILE A O 1
ATOM 623 N N . ALA A 1 80 ? 4.013 4.203 -7.786 1.00 91.81 80 ALA A N 1
ATOM 624 C CA . ALA A 1 80 ? 3.906 3.743 -6.402 1.00 91.81 80 ALA A CA 1
ATOM 625 C C . ALA A 1 80 ? 3.178 4.776 -5.527 1.00 91.81 80 ALA A C 1
ATOM 627 O O . ALA A 1 80 ? 2.145 4.465 -4.947 1.00 91.81 80 ALA A O 1
ATOM 628 N N . THR A 1 81 ? 3.585 6.049 -5.569 1.00 91.81 81 THR A N 1
ATOM 629 C CA . THR A 1 81 ? 2.894 7.114 -4.821 1.00 91.81 81 THR A CA 1
ATOM 630 C C . THR A 1 81 ? 1.415 7.247 -5.205 1.00 91.81 81 THR A C 1
ATOM 632 O O . THR A 1 81 ? 0.564 7.514 -4.359 1.00 91.81 81 THR A O 1
ATOM 635 N N . THR A 1 82 ? 1.074 7.063 -6.483 1.00 95.19 82 THR A N 1
ATOM 636 C CA . THR A 1 82 ? -0.325 7.110 -6.937 1.00 95.19 82 THR A CA 1
ATOM 637 C C . THR A 1 82 ? -1.131 5.931 -6.386 1.00 95.19 82 THR A C 1
ATOM 639 O O . THR A 1 82 ? -2.277 6.120 -5.973 1.00 95.19 82 THR A O 1
ATOM 642 N N . MET A 1 83 ? -0.542 4.732 -6.352 1.00 96.88 83 MET A N 1
ATOM 643 C CA . MET A 1 83 ? -1.136 3.551 -5.721 1.00 96.88 83 MET A CA 1
ATOM 644 C C . MET A 1 83 ? -1.399 3.799 -4.234 1.00 96.88 83 MET A C 1
ATOM 646 O O . MET A 1 83 ? -2.522 3.598 -3.772 1.00 96.88 83 MET A O 1
ATOM 650 N N . ASP A 1 84 ? -0.391 4.291 -3.516 1.00 96.06 84 ASP A N 1
ATOM 651 C CA . ASP A 1 84 ? -0.442 4.514 -2.073 1.00 96.06 84 ASP A CA 1
ATOM 652 C C . ASP A 1 84 ? -1.506 5.550 -1.718 1.00 96.06 84 ASP A C 1
ATOM 654 O O . ASP A 1 84 ? -2.364 5.300 -0.873 1.00 96.06 84 ASP A O 1
ATOM 658 N N . LEU A 1 85 ? -1.547 6.683 -2.431 1.00 96.50 85 LEU A N 1
ATOM 659 C CA . LEU A 1 85 ? -2.585 7.703 -2.255 1.00 96.50 85 LEU A CA 1
ATOM 660 C C . LEU A 1 85 ? -3.996 7.155 -2.502 1.00 96.50 85 LEU A C 1
ATOM 662 O O . LEU A 1 85 ? -4.920 7.493 -1.760 1.00 96.50 85 LEU A O 1
ATOM 666 N N . PHE A 1 86 ? -4.173 6.316 -3.524 1.00 98.38 86 PHE A N 1
ATOM 667 C CA . PHE A 1 86 ? -5.466 5.704 -3.815 1.00 98.38 86 PHE A CA 1
ATOM 668 C C . PHE A 1 86 ? -5.887 4.742 -2.696 1.00 98.38 86 PHE A C 1
ATOM 670 O O . PHE A 1 86 ? -6.988 4.858 -2.156 1.00 98.38 86 PHE A O 1
ATOM 677 N N . ASN A 1 87 ? -4.998 3.828 -2.305 1.00 98.56 87 ASN A N 1
ATOM 678 C CA . ASN A 1 87 ? -5.258 2.845 -1.254 1.00 98.56 87 ASN A CA 1
ATOM 679 C C . ASN A 1 87 ? -5.480 3.518 0.106 1.00 98.56 87 ASN A C 1
ATOM 681 O O . ASN A 1 87 ? -6.339 3.087 0.878 1.00 98.56 87 ASN A O 1
ATOM 685 N N . ASN A 1 88 ? -4.790 4.631 0.363 1.00 98.12 88 ASN A N 1
ATOM 686 C CA . ASN A 1 88 ? -4.997 5.458 1.542 1.00 98.12 88 ASN A CA 1
ATOM 687 C C . ASN A 1 88 ? -6.433 6.010 1.606 1.00 98.12 88 ASN A C 1
ATOM 689 O O . ASN A 1 88 ? -7.070 5.964 2.659 1.00 98.12 88 ASN A O 1
ATOM 693 N N . GLU A 1 89 ? -6.975 6.509 0.490 1.00 98.25 89 GLU A N 1
ATOM 694 C CA . GLU A 1 89 ? -8.361 6.997 0.426 1.00 98.25 89 G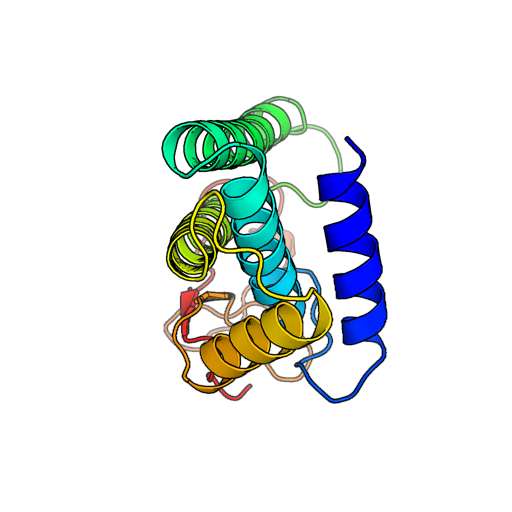LU A CA 1
ATOM 695 C C . GLU A 1 89 ? -9.391 5.869 0.577 1.00 98.25 89 GLU A C 1
ATOM 697 O O . GLU A 1 89 ? -10.411 6.061 1.247 1.00 98.25 89 GLU A O 1
ATOM 702 N N . VAL A 1 90 ? -9.112 4.680 0.029 1.00 98.38 90 VAL A N 1
ATOM 703 C CA . VAL A 1 90 ? -9.942 3.491 0.275 1.00 98.38 90 VAL A CA 1
ATOM 704 C C . VAL A 1 90 ? -9.947 3.161 1.764 1.00 98.38 90 VAL A C 1
ATOM 706 O O . VAL A 1 90 ? -11.022 3.082 2.351 1.00 98.38 90 VAL A O 1
ATOM 709 N N . G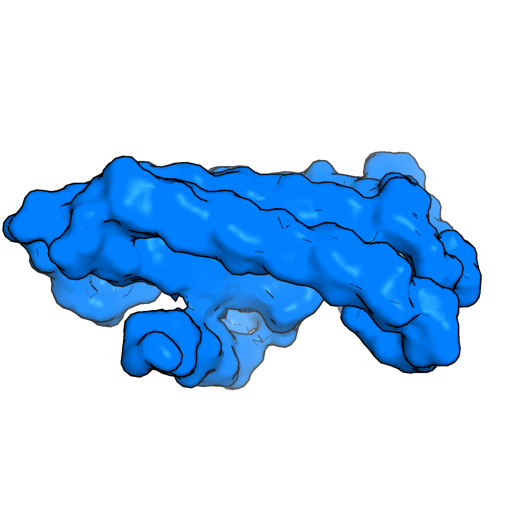LY A 1 91 ? -8.781 3.072 2.408 1.00 97.75 91 GLY A N 1
ATOM 710 C CA . GLY A 1 91 ? -8.655 2.829 3.847 1.00 97.75 91 GLY A CA 1
ATOM 711 C C . GLY A 1 91 ? -9.406 3.846 4.700 1.00 97.75 91 GLY A C 1
ATOM 712 O O . GLY A 1 91 ? -10.185 3.487 5.585 1.00 97.75 91 GLY A O 1
ATOM 713 N N . LEU A 1 92 ? -9.271 5.131 4.356 1.00 97.75 92 LEU A N 1
ATOM 714 C CA . LEU A 1 92 ? -10.043 6.201 4.974 1.00 97.75 92 LEU A CA 1
ATOM 715 C C . LEU A 1 92 ? -11.543 5.987 4.841 1.00 97.75 92 LEU A C 1
ATOM 717 O O . LEU A 1 92 ? -12.256 6.500 5.683 1.00 97.75 92 LEU A O 1
ATOM 721 N N . SER A 1 93 ? -12.063 5.298 3.828 1.00 97.00 93 SER A N 1
ATOM 722 C CA . SER A 1 93 ? -13.506 5.071 3.684 1.00 97.00 93 SER A CA 1
ATOM 723 C C . SER A 1 93 ? -14.056 3.976 4.614 1.00 97.00 93 SER A C 1
ATOM 725 O O . SER A 1 93 ? -15.248 4.002 4.923 1.00 97.00 93 SER A O 1
ATOM 727 N N . LEU A 1 94 ? -13.202 3.077 5.123 1.00 96.56 94 LEU A N 1
ATOM 728 C CA . LEU A 1 94 ? -13.606 1.837 5.806 1.00 96.56 94 LEU A CA 1
ATOM 729 C C . LEU A 1 94 ? -13.957 1.984 7.288 1.00 96.56 94 LEU A C 1
ATOM 731 O O . LEU A 1 94 ? -14.536 1.069 7.869 1.00 96.56 94 LEU A O 1
ATOM 735 N N . THR A 1 95 ? -13.618 3.095 7.926 1.00 95.56 95 THR A N 1
ATOM 736 C CA . THR A 1 95 ? -13.876 3.313 9.361 1.00 95.56 95 THR A CA 1
ATOM 737 C C . THR A 1 95 ? -14.524 4.669 9.586 1.00 95.56 95 THR A C 1
ATOM 739 O O . THR A 1 95 ? -14.764 5.411 8.643 1.00 95.56 95 THR A O 1
ATOM 742 N N . ARG A 1 96 ? -14.849 5.032 10.826 1.00 91.94 96 ARG A N 1
ATOM 743 C CA . ARG A 1 96 ? -15.219 6.403 11.208 1.00 91.94 96 ARG A CA 1
ATOM 744 C C . ARG A 1 96 ? -14.679 6.688 12.604 1.00 91.94 96 ARG A C 1
ATOM 746 O O . ARG A 1 96 ? -14.497 5.757 13.380 1.00 91.94 96 ARG A O 1
ATOM 753 N N . LYS A 1 97 ? -14.447 7.962 12.930 1.00 90.31 97 LYS A N 1
ATOM 754 C CA . LYS A 1 97 ? -14.023 8.350 14.282 1.00 90.31 97 LYS A CA 1
ATOM 755 C C . LYS A 1 97 ? -15.089 7.919 15.296 1.00 90.31 97 LYS A C 1
ATOM 757 O O . LYS A 1 97 ? -16.271 8.140 15.035 1.00 90.31 97 LYS A O 1
ATOM 762 N N . GLY A 1 98 ? -14.673 7.286 16.392 1.00 78.44 98 GLY A N 1
ATOM 763 C CA . GLY A 1 98 ? -15.569 6.760 17.434 1.00 78.44 98 GLY A CA 1
ATOM 764 C C . GLY A 1 98 ? -16.412 5.544 17.024 1.00 78.44 98 GLY A C 1
ATOM 765 O O . GLY A 1 98 ? -17.190 5.045 17.825 1.00 78.44 98 GLY A O 1
ATOM 766 N N . GLY A 1 99 ? -16.285 5.056 15.785 1.00 80.81 99 GLY A N 1
ATOM 767 C CA . GLY A 1 99 ? -16.843 3.775 15.356 1.00 80.81 99 GLY A CA 1
ATOM 768 C C . GLY A 1 99 ? -15.755 2.718 15.381 1.00 80.81 99 GLY A C 1
ATOM 769 O O . GLY A 1 99 ? -15.316 2.304 14.311 1.00 80.81 99 GLY A O 1
ATOM 770 N N . GLU A 1 100 ? -15.284 2.367 16.578 1.00 81.62 100 GLU A N 1
ATOM 771 C CA . GLU A 1 100 ? -14.202 1.402 16.762 1.00 81.62 100 GLU A CA 1
ATOM 772 C C . GLU A 1 100 ? -14.605 0.039 16.203 1.00 81.62 100 GLU A C 1
ATOM 774 O O . GLU A 1 100 ? -15.466 -0.663 16.733 1.00 81.62 100 GLU A O 1
ATOM 779 N N . ILE A 1 101 ? -13.982 -0.323 15.086 1.00 89.50 101 ILE A N 1
ATOM 780 C CA . ILE A 1 101 ? -14.029 -1.673 14.556 1.00 89.50 101 ILE A CA 1
ATOM 781 C C . ILE A 1 101 ? -12.883 -2.435 15.226 1.00 89.50 101 ILE A C 1
ATOM 783 O O . ILE A 1 101 ? -11.735 -1.979 15.150 1.00 89.50 101 ILE A O 1
ATOM 787 N N . PRO A 1 102 ? -13.153 -3.600 15.846 1.00 93.50 102 PRO A N 1
ATOM 788 C CA . PRO A 1 102 ? -12.100 -4.457 16.363 1.00 93.50 102 PRO A CA 1
ATOM 789 C C . PRO A 1 102 ? -11.068 -4.751 15.278 1.00 93.50 102 PRO A C 1
ATOM 791 O O . PRO A 1 102 ? -11.421 -5.035 14.133 1.00 93.50 102 PRO A O 1
ATOM 794 N N . GLU A 1 103 ? -9.792 -4.721 15.642 1.00 93.81 103 GLU A N 1
ATOM 795 C CA . GLU A 1 103 ? -8.679 -4.847 14.699 1.00 93.81 103 GLU A CA 1
ATOM 796 C C . GLU A 1 103 ? -8.819 -6.046 13.758 1.00 93.81 103 GLU A C 1
ATOM 798 O O . GLU A 1 103 ? -8.716 -5.893 12.544 1.00 93.81 103 GLU A O 1
ATOM 803 N N . LYS A 1 104 ? -9.131 -7.225 14.305 1.00 94.81 104 LYS A N 1
ATOM 804 C CA . LYS A 1 104 ? -9.327 -8.452 13.525 1.00 94.81 104 LYS A CA 1
ATOM 805 C C . LYS A 1 104 ? -10.418 -8.282 12.463 1.00 94.81 104 LYS A C 1
ATOM 807 O O . LYS A 1 104 ? -10.231 -8.682 11.317 1.00 94.81 104 LYS A O 1
ATOM 812 N N . SER A 1 105 ? -11.532 -7.642 12.815 1.00 95.81 105 SER A N 1
ATOM 813 C CA . SER A 1 105 ? -12.618 -7.341 11.877 1.00 95.81 105 SER A CA 1
ATOM 814 C C . SER A 1 105 ? -12.181 -6.340 10.809 1.00 95.81 105 SER A C 1
ATOM 816 O O . SER A 1 105 ? -12.549 -6.486 9.644 1.00 95.81 105 SER A O 1
ATOM 818 N N . LEU A 1 106 ? -11.364 -5.349 11.177 1.00 96.62 106 LEU A N 1
ATOM 819 C CA . LEU A 1 106 ? -10.823 -4.381 10.228 1.00 96.62 106 LEU A CA 1
ATOM 820 C C . LEU A 1 106 ? -9.827 -5.023 9.250 1.00 96.62 106 LEU A C 1
ATOM 822 O O . LEU A 1 106 ? -9.886 -4.728 8.058 1.00 96.62 106 LEU A O 1
ATOM 826 N N . ILE A 1 107 ? -8.979 -5.943 9.725 1.00 97.62 107 ILE A N 1
ATOM 827 C CA . ILE A 1 107 ? -8.072 -6.741 8.887 1.00 97.62 107 ILE A CA 1
ATOM 828 C C . ILE A 1 107 ? -8.877 -7.485 7.815 1.00 97.62 107 ILE A C 1
ATOM 830 O O . ILE A 1 107 ? -8.624 -7.304 6.623 1.00 97.62 107 ILE A O 1
ATOM 834 N N .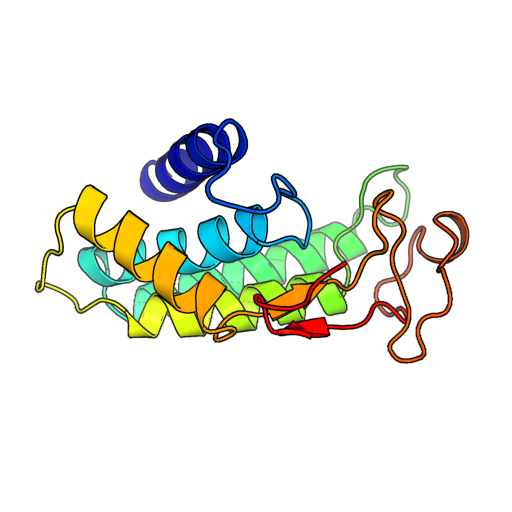 TYR A 1 108 ? -9.891 -8.264 8.214 1.00 97.56 108 TYR A N 1
ATOM 835 C CA . TYR A 1 108 ? -10.730 -8.993 7.255 1.00 97.56 108 TYR A CA 1
ATOM 836 C C . TYR A 1 108 ? -11.477 -8.064 6.302 1.00 97.56 108 TYR A C 1
ATOM 838 O O . TYR A 1 108 ? -11.606 -8.372 5.118 1.00 97.56 108 TYR A O 1
ATOM 846 N N . ARG A 1 109 ? -11.937 -6.906 6.789 1.00 97.69 109 ARG A N 1
ATOM 847 C CA . ARG A 1 109 ? -12.593 -5.912 5.940 1.00 97.69 109 ARG A CA 1
ATOM 848 C C . ARG A 1 109 ? -11.667 -5.438 4.823 1.00 97.69 109 ARG A C 1
ATOM 850 O O . ARG A 1 109 ? -12.083 -5.446 3.671 1.00 97.69 109 ARG A O 1
ATOM 857 N N . VAL A 1 110 ? -10.425 -5.071 5.141 1.00 98.44 110 VAL A N 1
ATOM 858 C CA . VAL A 1 110 ? -9.450 -4.612 4.137 1.00 98.44 110 VAL A CA 1
ATOM 859 C C . VAL A 1 110 ? -9.098 -5.735 3.156 1.00 98.44 110 VAL A C 1
ATOM 861 O O . VAL A 1 110 ? -9.079 -5.498 1.951 1.00 98.44 110 VAL A O 1
ATOM 864 N N . ILE A 1 111 ? -8.889 -6.964 3.644 1.00 98.50 111 ILE A N 1
ATOM 865 C CA . ILE A 1 111 ? -8.626 -8.138 2.792 1.00 98.50 111 ILE A CA 1
ATOM 866 C C . ILE A 1 111 ? -9.770 -8.360 1.788 1.00 98.50 111 ILE A C 1
ATOM 868 O O . ILE A 1 111 ? -9.520 -8.565 0.601 1.00 98.50 111 ILE A O 1
ATOM 872 N N . ASN A 1 112 ? -11.026 -8.247 2.223 1.00 98.38 112 ASN A N 1
ATOM 873 C CA . ASN A 1 112 ? -12.172 -8.390 1.324 1.00 98.38 112 ASN A CA 1
ATOM 874 C C . ASN A 1 112 ? -12.195 -7.309 0.233 1.00 98.38 112 ASN A C 1
ATOM 876 O O . ASN A 1 112 ? -12.445 -7.625 -0.927 1.00 98.38 112 ASN A O 1
ATOM 880 N N . GLU A 1 113 ? -11.884 -6.050 0.559 1.00 98.56 113 GLU A N 1
ATOM 881 C CA . GLU A 1 113 ? -11.796 -4.986 -0.453 1.00 98.56 113 GLU A CA 1
ATOM 882 C C . GLU A 1 113 ? -10.703 -5.258 -1.497 1.00 98.56 113 GLU A C 1
ATOM 884 O O . GLU A 1 113 ? -10.884 -4.964 -2.684 1.00 98.56 113 GLU A O 1
ATOM 889 N N . ILE A 1 114 ? -9.591 -5.871 -1.081 1.00 98.56 114 ILE A N 1
ATOM 890 C CA . ILE A 1 114 ? -8.523 -6.301 -1.989 1.00 98.56 114 ILE A CA 1
ATOM 891 C C . ILE A 1 114 ? -9.042 -7.381 -2.938 1.00 98.56 114 ILE A C 1
ATOM 893 O O . ILE A 1 114 ? -8.879 -7.246 -4.154 1.00 98.56 114 ILE A O 1
ATOM 897 N N . TYR A 1 115 ? -9.707 -8.411 -2.413 1.00 98.12 115 TYR A N 1
ATOM 898 C CA . TYR A 1 115 ? -10.280 -9.488 -3.222 1.00 98.12 115 TYR A CA 1
ATOM 899 C C . TYR A 1 115 ? -11.373 -9.009 -4.181 1.00 98.12 115 TYR A C 1
ATOM 901 O O . TYR A 1 115 ? -11.466 -9.507 -5.303 1.00 98.12 115 TYR A O 1
ATOM 909 N N . PHE A 1 116 ? -12.151 -7.996 -3.796 1.00 98.19 116 PHE A N 1
ATOM 910 C CA . PHE A 1 116 ? -13.124 -7.351 -4.681 1.00 98.19 116 PHE A CA 1
ATOM 911 C C . PHE A 1 116 ? -12.493 -6.417 -5.723 1.00 98.19 116 PHE A C 1
ATOM 913 O O . PHE A 1 116 ? -13.207 -5.861 -6.555 1.00 98.19 116 PHE A O 1
ATOM 920 N N . GLY A 1 117 ? -11.171 -6.234 -5.711 1.00 98.25 117 GLY A N 1
ATOM 921 C CA . GLY A 1 117 ? -10.480 -5.384 -6.678 1.00 98.25 117 GLY A CA 1
ATOM 922 C C . GLY A 1 117 ? -10.642 -3.890 -6.414 1.00 98.25 117 GLY A C 1
ATOM 923 O O . GLY A 1 117 ? -10.435 -3.093 -7.329 1.00 98.25 117 GLY A O 1
ATOM 924 N N . ARG A 1 118 ? -11.042 -3.493 -5.198 1.00 98.56 118 ARG A N 1
ATOM 925 C CA . ARG A 1 118 ? -11.288 -2.082 -4.866 1.00 98.56 118 ARG A CA 1
ATOM 926 C C . ARG A 1 118 ? -10.024 -1.293 -4.580 1.00 98.56 118 ARG A C 1
ATOM 928 O O . ARG A 1 118 ? -10.101 -0.071 -4.533 1.00 98.56 118 ARG A O 1
ATOM 935 N N . LEU A 1 119 ? -8.895 -1.965 -4.379 1.00 98.69 119 LEU A N 1
ATOM 936 C CA . LEU A 1 119 ? -7.593 -1.337 -4.199 1.00 98.69 119 LEU A CA 1
ATOM 937 C C . LEU A 1 119 ? -6.799 -1.376 -5.508 1.00 98.69 119 LEU A C 1
ATOM 939 O O . LEU A 1 119 ? -7.185 -2.028 -6.483 1.00 98.69 119 LEU A O 1
ATOM 943 N N . LYS A 1 120 ? -5.678 -0.658 -5.534 1.00 98.44 120 LYS A N 1
ATOM 944 C CA . LYS A 1 120 ? -4.716 -0.678 -6.635 1.00 98.44 120 LYS A CA 1
ATOM 945 C C . LYS A 1 120 ? -3.457 -1.424 -6.237 1.00 98.44 120 LYS A C 1
ATOM 947 O O . LYS A 1 120 ? -3.012 -1.336 -5.097 1.00 98.44 120 LYS A O 1
ATOM 952 N N . VAL A 1 121 ? -2.890 -2.115 -7.218 1.00 97.94 121 VAL A N 1
ATOM 953 C CA . VAL A 1 121 ? -1.582 -2.770 -7.153 1.00 97.94 121 VAL A CA 1
ATOM 954 C C . VAL A 1 121 ? -0.797 -2.441 -8.422 1.00 97.94 121 VAL A C 1
ATOM 956 O O . VAL A 1 121 ? -1.375 -2.110 -9.464 1.00 97.94 121 VAL A O 1
ATOM 959 N N . ILE A 1 122 ? 0.524 -2.527 -8.344 1.00 97.06 122 ILE A N 1
ATOM 960 C CA . ILE A 1 122 ? 1.417 -2.398 -9.489 1.00 97.06 122 ILE A CA 1
ATOM 961 C C . ILE A 1 122 ? 1.469 -3.737 -10.219 1.00 97.06 122 ILE A C 1
ATOM 963 O O . ILE A 1 122 ? 1.783 -4.780 -9.647 1.00 97.06 122 ILE A O 1
ATOM 967 N N . LYS A 1 123 ? 1.188 -3.698 -11.519 1.00 97.06 123 LYS A N 1
ATOM 968 C CA . LYS A 1 123 ? 1.166 -4.877 -12.376 1.00 97.06 123 LYS A CA 1
ATOM 969 C C . LYS A 1 123 ? 2.553 -5.514 -12.472 1.00 97.06 123 LYS A C 1
ATOM 971 O O . LYS A 1 123 ? 3.525 -4.856 -12.860 1.00 97.06 123 LYS A O 1
ATOM 976 N N . LYS A 1 124 ? 2.611 -6.809 -12.174 1.00 95.62 124 LYS A N 1
ATOM 977 C CA . LYS A 1 124 ? 3.800 -7.655 -12.292 1.00 95.62 124 LYS A CA 1
ATOM 978 C C . LYS A 1 124 ? 3.443 -8.989 -12.943 1.00 95.62 124 LYS A C 1
ATOM 980 O O . LYS A 1 124 ? 2.272 -9.370 -12.928 1.00 95.62 124 LYS A O 1
ATOM 985 N N . ASP A 1 125 ? 4.434 -9.666 -13.509 1.00 94.31 125 ASP A N 1
ATOM 986 C CA . ASP A 1 125 ? 4.303 -11.066 -13.924 1.00 94.31 125 ASP A CA 1
ATOM 987 C C . ASP A 1 125 ? 4.436 -12.027 -12.724 1.00 94.31 125 ASP A C 1
ATOM 989 O O . ASP A 1 125 ? 4.643 -11.603 -11.579 1.00 94.31 125 ASP A O 1
ATOM 993 N N . SER A 1 126 ? 4.300 -13.329 -12.981 1.00 92.06 126 SER A N 1
ATOM 994 C CA . SER A 1 126 ? 4.360 -14.386 -11.963 1.00 92.06 126 SER A CA 1
ATOM 995 C C . SER A 1 126 ? 5.711 -14.496 -11.248 1.00 92.06 126 SER A C 1
ATOM 997 O O . SER A 1 126 ? 5.757 -14.990 -10.123 1.00 92.06 126 SER A O 1
ATOM 999 N N . VAL A 1 127 ? 6.795 -14.008 -11.858 1.00 91.62 127 VAL A N 1
ATOM 1000 C CA . VAL A 1 127 ? 8.145 -14.000 -11.271 1.00 91.62 127 VAL A CA 1
ATOM 1001 C C . VAL A 1 127 ? 8.508 -12.652 -10.632 1.00 91.62 127 VAL A C 1
ATOM 1003 O O . VAL A 1 127 ? 9.580 -12.513 -10.049 1.00 91.62 127 VAL A O 1
ATOM 1006 N N . GLY A 1 128 ? 7.608 -11.663 -10.689 1.00 91.81 128 GLY A N 1
ATOM 1007 C CA . GLY A 1 128 ? 7.735 -10.377 -10.004 1.00 91.81 128 GLY A CA 1
ATOM 1008 C C . GLY A 1 128 ? 8.308 -9.229 -10.842 1.00 91.81 128 GLY A C 1
ATOM 1009 O O . GLY A 1 128 ? 8.543 -8.152 -10.288 1.00 91.81 128 GLY A O 1
ATOM 1010 N N . ASN A 1 129 ? 8.501 -9.391 -12.155 1.00 94.06 129 ASN A N 1
ATOM 1011 C CA . ASN A 1 129 ? 8.927 -8.285 -13.014 1.00 94.06 129 ASN A CA 1
ATOM 1012 C C . ASN A 1 129 ? 7.788 -7.287 -13.207 1.00 94.06 129 ASN A C 1
ATOM 1014 O O . ASN A 1 129 ? 6.654 -7.665 -13.496 1.00 94.06 129 ASN A O 1
ATOM 1018 N N . PHE A 1 130 ? 8.101 -5.994 -13.131 1.00 95.00 130 PHE A N 1
ATOM 1019 C CA . PHE A 1 130 ? 7.138 -4.941 -13.439 1.00 95.00 130 PHE A CA 1
ATOM 1020 C C . PHE A 1 130 ? 6.701 -4.990 -14.904 1.00 95.00 130 PHE A C 1
ATOM 1022 O O . PHE A 1 130 ? 7.531 -5.130 -15.804 1.00 95.00 130 PHE A O 1
ATOM 1029 N N . LEU A 1 131 ? 5.403 -4.798 -15.141 1.00 96.12 131 LEU A N 1
ATOM 1030 C CA . LEU A 1 131 ? 4.817 -4.770 -16.476 1.00 96.12 131 LEU A CA 1
ATOM 1031 C C . LEU A 1 131 ? 4.283 -3.379 -16.826 1.00 96.12 131 LEU A C 1
ATOM 1033 O O . LEU A 1 131 ? 3.725 -2.656 -15.994 1.00 96.12 131 LEU A O 1
ATOM 1037 N N . THR A 1 132 ? 4.394 -3.035 -18.105 1.00 96.50 132 THR A N 1
ATOM 1038 C CA . THR A 1 132 ? 3.619 -1.941 -18.703 1.00 96.50 132 THR A CA 1
ATOM 1039 C C . THR A 1 132 ? 2.139 -2.310 -18.809 1.00 96.50 132 THR A C 1
ATOM 1041 O O . THR A 1 132 ? 1.763 -3.482 -18.704 1.00 96.50 132 THR A O 1
ATOM 1044 N N . CYS A 1 133 ? 1.272 -1.330 -19.085 1.00 95.56 133 CYS A N 1
ATOM 1045 C CA . CYS A 1 133 ? -0.158 -1.611 -19.256 1.00 95.56 133 CYS A CA 1
ATOM 1046 C C . CYS A 1 133 ? -0.456 -2.544 -20.440 1.00 95.56 133 CYS A C 1
ATOM 1048 O O . CYS A 1 133 ? -1.452 -3.262 -20.407 1.00 95.56 133 CYS A O 1
ATOM 1050 N N . ASN A 1 134 ? 0.475 -2.644 -21.395 1.00 95.56 134 ASN A N 1
ATOM 1051 C CA . ASN A 1 134 ? 0.405 -3.524 -22.563 1.00 95.56 134 ASN A CA 1
ATOM 1052 C C . ASN A 1 134 ? 1.118 -4.876 -22.351 1.00 95.56 134 ASN A C 1
ATOM 1054 O O . ASN A 1 134 ? 1.541 -5.496 -23.321 1.00 95.56 134 ASN A O 1
ATOM 1058 N N . ASN A 1 135 ? 1.306 -5.318 -21.101 1.00 94.75 135 ASN A N 1
ATOM 1059 C CA . ASN A 1 135 ? 1.945 -6.596 -20.731 1.00 94.75 135 ASN A CA 1
ATOM 1060 C C . ASN A 1 135 ? 3.427 -6.743 -21.121 1.00 94.75 135 ASN A C 1
ATOM 1062 O O . ASN A 1 135 ? 3.958 -7.847 -21.100 1.00 94.75 135 ASN A O 1
ATOM 1066 N N . LYS A 1 136 ? 4.126 -5.652 -21.456 1.00 96.56 136 LYS A N 1
ATOM 1067 C CA . LYS A 1 136 ? 5.572 -5.716 -21.735 1.00 96.56 136 LYS A CA 1
ATOM 1068 C C . LYS A 1 136 ? 6.381 -5.637 -20.434 1.00 96.56 136 LYS A C 1
ATOM 1070 O O . LYS A 1 136 ? 6.130 -4.687 -19.683 1.00 96.56 136 LYS A O 1
ATOM 1075 N N . PRO A 1 137 ? 7.346 -6.545 -20.186 1.00 95.50 137 PRO A N 1
ATOM 1076 C CA . PRO A 1 137 ? 8.268 -6.446 -19.058 1.00 95.50 137 PRO A CA 1
ATOM 1077 C C . PRO A 1 137 ? 9.092 -5.160 -19.082 1.00 95.50 137 PRO A C 1
ATOM 1079 O O . PRO A 1 137 ? 9.495 -4.679 -20.143 1.00 95.50 137 PRO A O 1
ATOM 1082 N N . ILE A 1 138 ? 9.352 -4.605 -17.901 1.00 93.12 138 ILE A N 1
ATOM 1083 C CA . ILE A 1 138 ? 10.161 -3.403 -17.709 1.00 93.12 138 ILE A CA 1
ATOM 1084 C C . ILE A 1 138 ? 11.469 -3.805 -17.038 1.00 93.12 138 ILE A C 1
ATOM 1086 O O . ILE A 1 138 ? 11.475 -4.347 -15.934 1.00 93.12 138 ILE A O 1
ATOM 1090 N N . SER A 1 139 ? 12.596 -3.501 -17.678 1.00 90.81 139 SER A N 1
ATOM 1091 C CA . SER A 1 139 ? 13.903 -3.775 -17.083 1.00 90.81 139 SER A CA 1
ATOM 1092 C C . SER A 1 139 ? 14.154 -2.872 -15.872 1.00 90.81 139 SER A C 1
ATOM 1094 O O . SER A 1 139 ? 13.926 -1.660 -15.930 1.00 90.81 139 SER A O 1
ATOM 1096 N N . LEU A 1 140 ? 14.698 -3.432 -14.788 1.00 85.38 140 LEU A N 1
ATOM 1097 C CA . LEU A 1 140 ? 15.043 -2.674 -13.575 1.00 85.38 140 LEU A CA 1
ATOM 1098 C C . LEU A 1 140 ? 16.010 -1.516 -13.868 1.00 85.38 140 LEU A C 1
ATOM 1100 O O . LEU A 1 140 ? 15.850 -0.418 -13.338 1.00 85.38 140 LEU A O 1
ATOM 1104 N N . LYS A 1 141 ? 16.953 -1.714 -14.801 1.00 86.25 141 LYS A N 1
ATOM 1105 C CA . LYS A 1 141 ? 17.873 -0.663 -15.267 1.00 86.25 141 LYS A CA 1
ATOM 1106 C C . LYS A 1 141 ? 17.130 0.559 -15.815 1.00 86.25 141 LYS A C 1
ATOM 1108 O O . LYS A 1 141 ? 17.567 1.682 -15.600 1.00 86.25 141 LYS A O 1
ATOM 1113 N N . SER A 1 142 ? 16.002 0.354 -16.498 1.00 84.94 142 SER A N 1
ATOM 1114 C CA . SER A 1 142 ? 15.208 1.452 -17.056 1.00 84.94 142 SER A CA 1
ATOM 1115 C C . SER A 1 142 ? 14.423 2.243 -16.006 1.00 84.94 142 SER A C 1
ATOM 1117 O O . SER A 1 142 ? 13.994 3.354 -16.317 1.00 84.94 142 SER A O 1
ATOM 1119 N N . LEU A 1 143 ? 14.247 1.688 -14.800 1.00 84.25 143 LEU A N 1
ATOM 1120 C CA . LEU A 1 143 ? 13.538 2.301 -13.673 1.00 84.25 143 LEU A CA 1
ATOM 1121 C C . LEU A 1 143 ? 14.469 3.097 -12.748 1.00 84.25 143 LEU A C 1
ATOM 1123 O O . LEU A 1 143 ? 14.013 4.015 -12.068 1.00 84.25 143 LEU A O 1
ATOM 1127 N N . LYS A 1 144 ? 15.765 2.767 -12.724 1.00 81.38 144 LYS A N 1
ATOM 1128 C CA . LYS A 1 144 ? 16.749 3.391 -11.830 1.00 81.38 144 LYS A CA 1
ATOM 1129 C C . LYS A 1 144 ? 16.771 4.917 -12.005 1.00 81.38 144 LYS A C 1
ATOM 1131 O O . LYS A 1 144 ? 16.942 5.421 -13.113 1.00 81.38 144 LYS A O 1
ATOM 1136 N N . GLY A 1 145 ? 16.569 5.646 -10.904 1.00 75.94 145 GLY A N 1
ATOM 1137 C CA . GLY A 1 145 ? 16.589 7.114 -10.862 1.00 75.94 145 GLY A CA 1
ATOM 1138 C C . GLY A 1 145 ? 15.392 7.822 -11.517 1.00 75.94 145 GLY A C 1
ATOM 1139 O O . GLY A 1 145 ? 15.372 9.056 -11.571 1.00 75.94 145 GLY A O 1
ATOM 1140 N N . LYS A 1 146 ? 14.375 7.095 -12.003 1.00 82.75 146 LYS A N 1
ATOM 1141 C CA . LYS A 1 146 ? 13.225 7.695 -12.696 1.00 82.75 146 LYS A CA 1
ATOM 1142 C C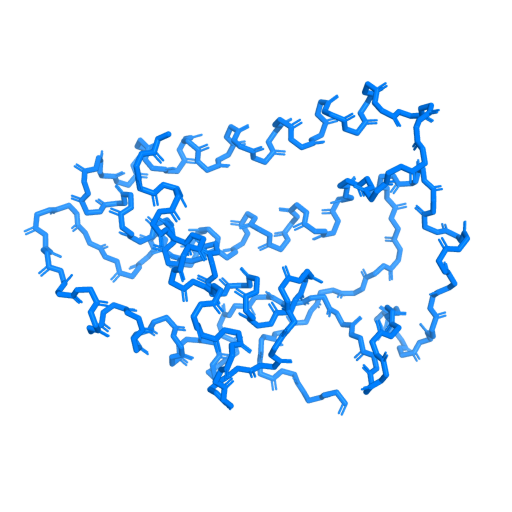 . LYS A 1 146 ? 12.015 7.868 -11.785 1.00 82.75 146 LYS A C 1
ATOM 1144 O O . LYS A 1 146 ? 11.450 6.892 -11.305 1.00 82.75 146 LYS A O 1
ATOM 1149 N N . TRP A 1 147 ? 11.575 9.117 -11.631 1.00 84.44 147 TRP A N 1
ATOM 1150 C CA . TRP A 1 147 ? 10.310 9.439 -10.966 1.00 84.44 147 TRP A CA 1
ATOM 1151 C C . TRP A 1 147 ? 9.105 8.986 -11.789 1.00 84.44 147 TRP A C 1
ATOM 1153 O O . TRP A 1 147 ? 8.193 8.350 -11.271 1.00 84.44 147 TRP A O 1
ATOM 1163 N N . GLU A 1 148 ? 9.103 9.311 -13.082 1.00 88.75 148 GLU A N 1
ATOM 1164 C CA . GLU A 1 148 ? 8.061 8.887 -14.013 1.00 88.75 148 GLU A CA 1
ATOM 1165 C C . GLU A 1 148 ? 8.532 7.659 -14.782 1.00 88.75 148 GLU A C 1
ATOM 1167 O O . GLU A 1 148 ? 9.646 7.617 -15.311 1.00 88.75 148 GLU A O 1
ATOM 1172 N N . ASN A 1 149 ? 7.684 6.640 -14.824 1.00 90.38 149 ASN A N 1
ATOM 1173 C CA . ASN A 1 149 ? 7.967 5.390 -15.503 1.00 90.38 149 ASN A CA 1
ATOM 1174 C C . ASN A 1 149 ? 6.678 4.779 -16.063 1.00 90.38 149 ASN A C 1
ATOM 1176 O O . ASN A 1 149 ? 5.584 5.302 -15.866 1.00 90.38 149 ASN A O 1
ATOM 1180 N N . ASN A 1 150 ? 6.832 3.656 -16.762 1.00 92.88 150 ASN A N 1
ATOM 1181 C CA . ASN A 1 150 ? 5.740 3.003 -17.476 1.00 92.88 150 ASN A CA 1
ATOM 1182 C C . ASN A 1 150 ? 5.127 1.831 -16.695 1.00 92.88 150 ASN A C 1
ATOM 1184 O O . ASN A 1 150 ? 4.479 0.984 -17.310 1.00 92.88 150 ASN A O 1
ATOM 1188 N N . LYS A 1 151 ? 5.354 1.733 -15.374 1.00 95.00 151 LYS A N 1
ATOM 1189 C CA . LYS A 1 151 ? 4.674 0.734 -14.537 1.00 95.00 151 LYS A CA 1
ATOM 1190 C C . LYS A 1 151 ? 3.164 0.936 -14.647 1.00 95.00 151 LYS A C 1
ATOM 1192 O O . LYS A 1 151 ? 2.683 2.067 -14.672 1.00 95.00 151 LYS A O 1
ATOM 1197 N N . CYS A 1 152 ? 2.412 -0.156 -14.697 1.00 96.50 152 CYS A N 1
ATOM 1198 C CA . CYS A 1 152 ? 0.958 -0.080 -14.765 1.00 96.50 152 CYS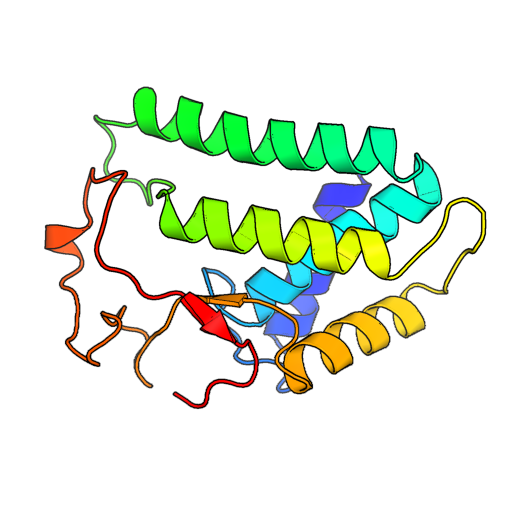 A CA 1
ATOM 1199 C C . CYS A 1 152 ? 0.307 -0.251 -13.394 1.00 96.50 152 CYS A C 1
ATOM 1201 O O . CYS A 1 152 ? 0.691 -1.147 -12.644 1.00 96.50 152 CYS A O 1
ATOM 1203 N N . LEU A 1 153 ? -0.730 0.538 -13.110 1.00 96.81 153 LEU A N 1
ATOM 1204 C CA . LEU A 1 153 ? -1.647 0.278 -12.001 1.00 96.81 153 LEU A CA 1
ATOM 1205 C C . LEU A 1 153 ? -2.840 -0.534 -12.480 1.00 96.81 153 LEU A C 1
ATOM 1207 O O . LEU A 1 153 ? -3.476 -0.203 -13.479 1.00 96.81 153 LEU A O 1
ATOM 1211 N N . VAL A 1 154 ? -3.171 -1.570 -11.724 1.00 98.12 154 VAL A N 1
ATOM 1212 C CA . VAL A 1 154 ? -4.323 -2.440 -11.963 1.00 98.12 154 VAL A CA 1
ATOM 1213 C C . VAL A 1 154 ? -5.116 -2.616 -10.673 1.00 98.12 154 VAL A C 1
ATOM 1215 O O . VAL A 1 154 ? -4.667 -2.228 -9.595 1.00 98.12 154 VAL A O 1
ATOM 1218 N N . ASN A 1 155 ? -6.331 -3.150 -10.784 1.00 98.44 155 ASN A N 1
ATOM 1219 C CA . ASN A 1 155 ? -7.135 -3.490 -9.613 1.00 98.44 155 ASN A CA 1
ATOM 1220 C C . ASN A 1 155 ? -6.479 -4.628 -8.826 1.00 98.44 155 ASN A C 1
ATOM 1222 O O . ASN A 1 155 ? -5.828 -5.500 -9.398 1.00 98.44 155 ASN A O 1
ATOM 1226 N N . SER A 1 156 ? -6.686 -4.640 -7.515 1.00 98.12 156 SER A N 1
ATOM 1227 C CA . SER A 1 156 ? -6.052 -5.582 -6.589 1.00 98.12 156 SER A CA 1
ATOM 1228 C C . SER A 1 156 ? -6.454 -7.049 -6.773 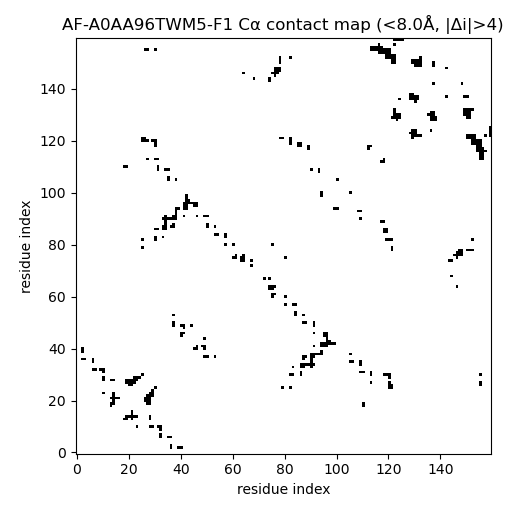1.00 98.12 156 SER A C 1
ATOM 1230 O O . SER A 1 156 ? -5.759 -7.933 -6.283 1.00 98.12 156 SER A O 1
ATOM 1232 N N . ASN A 1 157 ? -7.533 -7.322 -7.510 1.00 97.06 157 ASN A N 1
ATOM 1233 C CA . ASN A 1 157 ? -7.964 -8.669 -7.896 1.00 97.06 157 ASN A CA 1
ATOM 1234 C C . ASN A 1 157 ? -7.364 -9.140 -9.234 1.00 97.06 157 ASN A C 1
ATOM 1236 O O . ASN A 1 157 ? -7.790 -10.160 -9.781 1.00 97.06 157 ASN A O 1
ATOM 1240 N N . TYR A 1 158 ? -6.401 -8.393 -9.779 1.00 93.88 158 TYR A N 1
ATOM 1241 C CA . TYR A 1 158 ? -5.622 -8.805 -10.936 1.00 93.88 158 TYR A CA 1
ATOM 1242 C C . TYR A 1 158 ? -4.911 -10.135 -10.665 1.00 93.88 158 TYR A C 1
ATOM 1244 O O . TYR A 1 158 ? -4.281 -10.320 -9.623 1.00 93.88 158 TYR A O 1
ATOM 1252 N N . LYS A 1 159 ? -4.993 -11.049 -11.632 1.00 86.88 159 LYS A N 1
ATOM 1253 C CA . LYS A 1 159 ? -4.284 -12.328 -11.607 1.00 86.88 159 LYS A CA 1
ATOM 1254 C C . LYS A 1 159 ? -2.992 -12.186 -12.409 1.00 86.88 159 LYS A C 1
ATOM 1256 O O . LYS A 1 159 ? -3.049 -11.742 -13.555 1.00 86.88 159 LYS A O 1
ATOM 1261 N N . LYS A 1 160 ? -1.867 -12.501 -11.761 1.00 81.69 160 LYS A N 1
ATOM 1262 C CA . LYS A 1 160 ? -0.525 -12.504 -12.358 1.00 81.69 160 LYS A CA 1
ATOM 1263 C C . LYS A 1 160 ? -0.380 -13.617 -13.390 1.00 81.69 160 LYS A C 1
ATOM 1265 O O . LYS A 1 160 ? -1.039 -14.665 -13.207 1.00 81.69 160 LYS A O 1
#

Sequence (160 aa):
MLISEKAYQIADSIKKTPLLDGDASGGQVDAFRHAFWMAILRQEIGKTAARSLGKSHEKENYRTYKKSKLEDGVVPDKIATTMDLFNNEVGLSLTRKGGEIPEKSLIYRVINEIYFGRLKVIKKDSVGNFLTCNNKPISLKSLKGKWENNKCLVNSNYKK

Secondary structure (DSSP, 8-state):
-HHHHHHHHHHHHHHTSTTS---TTTSHHHHHHHHHHHHHHHHHHHHHHHHHHHHHHHHHHHHHHHH-TTS-S----HHHHHHHHHHHHHHHHS-BTTB---HHHHHHHHHHHHHTT-SEEE-B-TT--BB-TTS-B--HHHHTT-SS--PPEEETT---